Protein AF-A0A0Q9H8X8-F1 (afdb_monomer_lite)

Sequence (83 aa):
MERYRGADIGSARSEAPFKVDLPLDPRCVNESLFAIGLWLIAREMSHRARISMEPRDGRIRVSLPDADAARDFGERFAQRLVA

Structure (mmCIF, N/CA/C/O backbone):
data_AF-A0A0Q9H8X8-F1
#
_entry.id   AF-A0A0Q9H8X8-F1
#
loop_
_atom_site.group_PDB
_atom_site.id
_atom_site.type_symbol
_atom_site.label_atom_id
_atom_site.label_alt_id
_atom_site.label_comp_id
_atom_site.label_asym_id
_atom_site.label_entity_id
_atom_site.label_seq_id
_atom_site.pdbx_PDB_ins_code
_atom_site.Cartn_x
_atom_site.Cartn_y
_atom_site.Cartn_z
_atom_site.occupancy
_atom_site.B_iso_or_equiv
_atom_site.auth_seq_id
_atom_site.auth_comp_id
_atom_site.auth_asym_id
_atom_site.auth_atom_id
_atom_site.pdbx_PDB_model_num
ATOM 1 N N . MET A 1 1 ? 7.572 22.082 27.367 1.00 39.25 1 MET A N 1
ATOM 2 C CA . MET A 1 1 ? 6.616 21.198 26.662 1.00 39.25 1 MET A CA 1
ATOM 3 C C . MET A 1 1 ? 6.790 21.422 25.176 1.00 39.25 1 MET A C 1
ATOM 5 O O . MET A 1 1 ? 6.222 22.354 24.617 1.00 39.25 1 MET A O 1
ATOM 9 N N . GLU A 1 2 ? 7.668 20.633 24.571 1.00 36.31 2 GLU A N 1
ATOM 10 C CA . GLU A 1 2 ? 8.028 20.758 23.164 1.00 36.31 2 GLU A CA 1
ATOM 11 C C . GLU A 1 2 ? 6.918 20.136 22.317 1.00 36.31 2 GLU A C 1
ATOM 13 O O . GLU A 1 2 ? 6.636 18.941 22.401 1.00 36.31 2 GLU A O 1
ATOM 18 N N . ARG A 1 3 ? 6.212 20.974 21.557 1.00 40.59 3 ARG A N 1
ATOM 19 C CA . ARG A 1 3 ? 5.231 20.513 20.581 1.00 40.59 3 ARG A CA 1
ATOM 20 C C . ARG A 1 3 ? 6.010 19.864 19.448 1.00 40.59 3 ARG A C 1
ATOM 22 O O . ARG A 1 3 ? 6.667 20.573 18.691 1.00 40.59 3 ARG A O 1
ATOM 29 N N . TYR A 1 4 ? 5.918 18.542 19.327 1.00 38.69 4 TYR A N 1
ATOM 30 C CA . TYR A 1 4 ? 6.375 17.824 18.143 1.00 38.69 4 TYR A CA 1
ATOM 31 C C . TYR A 1 4 ? 5.515 18.293 16.962 1.00 38.69 4 TYR A C 1
ATOM 33 O O . TYR A 1 4 ? 4.417 17.797 16.708 1.00 38.69 4 TYR A O 1
ATOM 41 N N . ARG A 1 5 ? 5.969 19.362 16.306 1.00 41.22 5 ARG A N 1
ATOM 42 C CA . ARG A 1 5 ? 5.437 19.841 15.037 1.00 41.22 5 ARG A CA 1
ATOM 43 C C . ARG A 1 5 ? 5.861 18.768 14.047 1.00 41.22 5 ARG A C 1
ATOM 45 O O . ARG A 1 5 ? 7.045 18.670 13.742 1.00 41.22 5 ARG A O 1
ATOM 52 N N . GLY A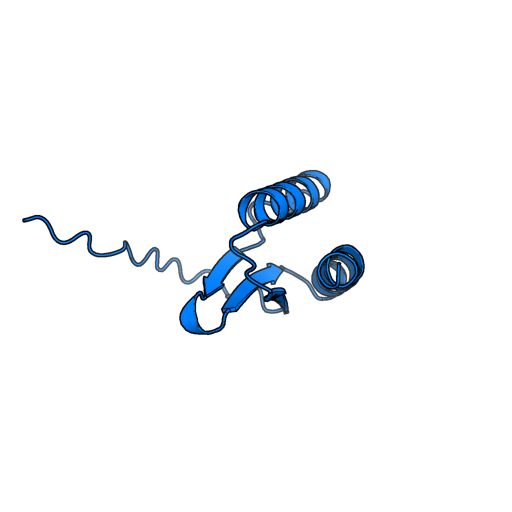 1 6 ? 4.917 17.906 13.662 1.00 39.91 6 GLY A N 1
ATOM 53 C CA . GLY A 1 6 ? 5.141 16.904 12.628 1.00 39.91 6 GLY A CA 1
ATOM 54 C C . GLY A 1 6 ? 5.855 17.586 11.475 1.00 39.91 6 GLY A C 1
ATOM 55 O O . GLY A 1 6 ? 5.355 18.583 10.953 1.00 39.91 6 GLY A O 1
ATOM 56 N N . ALA A 1 7 ? 7.076 17.133 11.195 1.00 39.66 7 ALA A N 1
ATOM 57 C CA . ALA A 1 7 ? 7.847 17.641 10.087 1.00 39.66 7 ALA A CA 1
ATOM 58 C C . ALA A 1 7 ? 6.993 17.417 8.843 1.00 39.66 7 ALA A C 1
ATOM 60 O O . ALA A 1 7 ? 6.757 16.283 8.427 1.00 39.66 7 ALA A O 1
ATOM 61 N N . ASP A 1 8 ? 6.479 18.512 8.302 1.00 46.25 8 ASP A N 1
ATOM 62 C CA . ASP A 1 8 ? 5.951 18.555 6.960 1.00 46.25 8 ASP A CA 1
ATOM 63 C C . ASP A 1 8 ? 7.168 18.344 6.059 1.00 46.25 8 ASP A C 1
ATOM 65 O O . ASP A 1 8 ? 7.880 19.280 5.692 1.00 46.25 8 ASP A O 1
ATOM 69 N N . ILE A 1 9 ? 7.501 17.073 5.804 1.00 49.38 9 ILE A N 1
ATOM 70 C CA . ILE A 1 9 ? 8.494 16.686 4.804 1.00 49.38 9 ILE A CA 1
ATOM 71 C C . ILE A 1 9 ? 7.816 16.883 3.444 1.00 49.38 9 ILE A C 1
ATOM 73 O O . ILE A 1 9 ? 7.526 15.944 2.696 1.00 49.38 9 ILE A O 1
ATOM 77 N N . GLY A 1 10 ? 7.509 18.146 3.155 1.00 40.53 10 GLY A N 1
ATOM 78 C CA . GLY A 1 10 ? 7.110 18.649 1.862 1.00 40.53 10 GLY A CA 1
ATOM 79 C C . GLY A 1 10 ? 8.308 18.576 0.932 1.00 40.53 10 GLY A C 1
ATOM 80 O O . GLY A 1 10 ? 8.961 19.573 0.652 1.00 40.53 10 GLY A O 1
ATOM 81 N N . SER A 1 11 ? 8.605 17.378 0.435 1.00 40.53 11 SER A N 1
ATOM 82 C CA . SER A 1 11 ? 9.211 17.269 -0.881 1.00 40.53 11 SER A CA 1
ATOM 83 C C . SER A 1 11 ? 8.059 17.190 -1.868 1.00 40.53 11 SER A C 1
ATOM 85 O O . SER A 1 11 ? 7.417 16.147 -2.000 1.00 40.53 11 SER A O 1
ATOM 87 N N . ALA A 1 12 ? 7.780 18.307 -2.537 1.00 43.41 12 ALA A N 1
ATOM 88 C CA . ALA A 1 12 ? 6.970 18.354 -3.747 1.00 43.41 12 ALA A CA 1
ATOM 89 C C . ALA A 1 12 ? 7.705 17.632 -4.897 1.00 43.41 12 ALA A C 1
ATOM 91 O O . ALA A 1 12 ? 8.053 18.221 -5.914 1.00 43.41 12 ALA A O 1
ATOM 92 N N . ARG A 1 13 ? 7.999 16.342 -4.717 1.00 46.47 13 ARG A N 1
ATOM 93 C CA . ARG A 1 13 ? 8.220 15.401 -5.812 1.00 46.47 13 ARG A CA 1
ATOM 94 C C . ARG A 1 13 ? 6.857 14.799 -6.089 1.00 46.47 13 ARG A C 1
ATOM 96 O O . ARG A 1 13 ? 6.284 14.238 -5.160 1.00 46.47 13 ARG A O 1
ATOM 103 N N . SER A 1 14 ? 6.352 15.005 -7.308 1.00 48.41 14 SER A N 1
ATOM 104 C CA . SER A 1 14 ? 5.073 14.516 -7.836 1.00 48.41 14 SER A CA 1
ATOM 105 C C . SER A 1 14 ? 4.490 13.383 -7.002 1.00 48.41 14 SER A C 1
ATOM 107 O O . SER A 1 14 ? 5.128 12.334 -6.887 1.00 48.41 14 SER A O 1
ATOM 109 N N . GLU A 1 15 ? 3.301 13.589 -6.421 1.00 55.31 15 GLU A N 1
ATOM 110 C CA . GLU A 1 15 ? 2.515 12.467 -5.908 1.00 55.31 15 GLU A CA 1
ATOM 111 C C . GLU A 1 15 ? 2.528 11.399 -6.998 1.00 55.31 15 GLU A C 1
ATOM 113 O O . GLU A 1 15 ? 2.088 11.664 -8.117 1.00 55.31 15 GLU A O 1
ATOM 118 N N . ALA A 1 16 ? 3.119 10.239 -6.712 1.00 62.66 16 ALA A N 1
ATOM 119 C CA . ALA A 1 16 ? 3.105 9.150 -7.668 1.00 62.66 16 ALA A CA 1
ATOM 120 C C . ALA A 1 16 ? 1.617 8.906 -8.015 1.00 62.66 16 ALA A C 1
ATOM 122 O O . ALA A 1 16 ? 0.809 8.745 -7.092 1.00 62.66 16 ALA A O 1
ATOM 123 N N . PRO A 1 17 ? 1.207 9.051 -9.290 1.00 79.12 17 PRO A N 1
ATOM 124 C CA . PRO A 1 17 ? -0.178 9.406 -9.610 1.00 79.12 17 PRO A CA 1
ATOM 125 C C . PRO A 1 17 ? -1.169 8.270 -9.345 1.00 79.12 17 PRO A C 1
ATOM 127 O O . PRO A 1 17 ? -2.374 8.504 -9.267 1.00 79.12 17 PRO A O 1
ATOM 130 N N . PHE A 1 18 ? -0.670 7.047 -9.167 1.00 90.50 18 PHE A N 1
ATOM 131 C CA . PHE A 1 18 ? -1.484 5.857 -8.987 1.00 90.50 18 PHE A CA 1
ATOM 132 C C . PHE A 1 18 ? -1.558 5.491 -7.506 1.00 90.50 18 PHE A C 1
ATOM 134 O O . PHE A 1 18 ? -0.566 5.083 -6.906 1.00 90.50 18 PHE A O 1
ATOM 141 N N . LYS A 1 19 ? -2.738 5.672 -6.908 1.00 91.94 19 LYS A N 1
ATOM 142 C CA . LYS A 1 19 ? -2.984 5.493 -5.472 1.00 91.94 19 LYS A CA 1
ATOM 143 C C . LYS A 1 19 ? -3.766 4.203 -5.234 1.00 91.94 19 LYS A C 1
ATOM 145 O O . LYS A 1 19 ? -4.786 3.979 -5.880 1.00 91.94 19 LYS A O 1
ATOM 150 N N . VAL A 1 20 ? -3.311 3.393 -4.283 1.00 92.69 20 VAL A N 1
A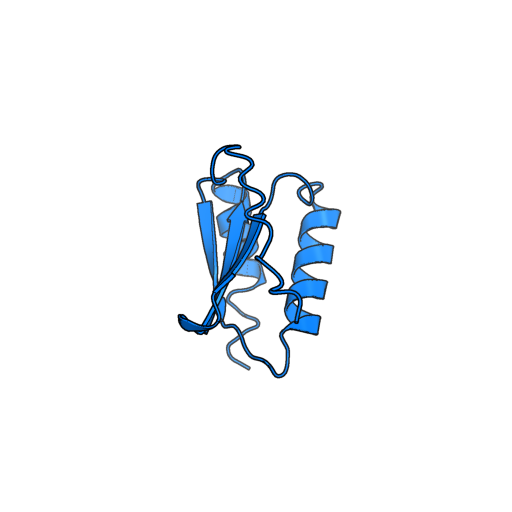TOM 151 C CA . VAL A 1 20 ? -4.021 2.209 -3.788 1.00 92.69 20 VAL A CA 1
ATOM 152 C C . VAL A 1 20 ? -4.266 2.379 -2.294 1.00 92.69 20 VAL A C 1
ATOM 154 O O . VAL A 1 20 ? -3.325 2.586 -1.527 1.00 92.69 20 VAL A O 1
ATOM 157 N N . ASP A 1 21 ? -5.531 2.289 -1.892 1.00 93.00 21 ASP A N 1
ATOM 158 C CA . ASP A 1 21 ? -5.947 2.377 -0.495 1.00 93.00 21 ASP A CA 1
ATOM 159 C C . ASP A 1 21 ? -6.127 0.963 0.076 1.00 93.00 21 ASP A C 1
ATOM 161 O O . ASP A 1 21 ? -6.820 0.125 -0.501 1.00 93.00 21 ASP A O 1
ATOM 165 N N . LEU A 1 22 ? -5.501 0.706 1.220 1.00 91.06 22 LEU A N 1
ATOM 166 C CA . LEU A 1 22 ? -5.614 -0.523 2.000 1.00 91.06 22 LEU A CA 1
ATOM 167 C C . LEU A 1 22 ? -6.250 -0.191 3.357 1.00 91.06 22 LEU A C 1
ATOM 169 O O . LEU A 1 22 ? -5.929 0.861 3.911 1.00 91.06 22 LEU A O 1
ATOM 173 N N . PRO A 1 23 ? -7.106 -1.042 3.945 1.00 91.00 23 PRO A N 1
ATOM 174 C CA . PRO A 1 23 ? -7.582 -0.837 5.308 1.00 91.00 23 PRO A CA 1
ATOM 175 C C . PRO A 1 23 ? -6.430 -0.748 6.313 1.00 91.00 23 PRO A C 1
ATOM 177 O O . PRO A 1 23 ? -5.465 -1.514 6.273 1.00 91.00 23 PRO A O 1
ATOM 180 N N . LEU A 1 24 ? -6.559 0.195 7.239 1.00 88.88 24 LEU A N 1
ATOM 181 C CA . LEU A 1 24 ? -5.701 0.321 8.406 1.00 88.88 24 LEU A CA 1
ATOM 182 C C . LEU A 1 24 ? -6.333 -0.463 9.556 1.00 88.88 24 LEU A C 1
ATOM 184 O O . LEU A 1 24 ? -7.137 0.079 10.312 1.00 88.88 24 LEU A O 1
ATOM 188 N N . ASP A 1 25 ? -5.959 -1.731 9.692 1.00 88.81 25 ASP A N 1
ATOM 189 C CA . ASP A 1 25 ? -6.300 -2.530 10.869 1.00 88.81 25 ASP A CA 1
ATOM 190 C C . ASP A 1 25 ? -5.157 -2.442 11.899 1.00 88.81 25 ASP A C 1
ATOM 192 O O . ASP A 1 25 ? -4.052 -2.931 11.637 1.00 88.81 25 ASP A O 1
ATOM 196 N N . PRO A 1 26 ? -5.385 -1.845 13.086 1.00 87.69 26 PRO A N 1
ATOM 197 C CA . PRO A 1 26 ? -4.366 -1.734 14.128 1.00 87.69 26 PRO A CA 1
ATOM 198 C C . PRO A 1 26 ? -3.795 -3.080 14.588 1.00 87.69 26 PRO A C 1
ATOM 200 O O . PRO A 1 26 ? -2.677 -3.115 15.096 1.00 87.69 26 PRO A O 1
ATOM 203 N N . ARG A 1 27 ? -4.539 -4.181 14.419 1.00 91.12 27 ARG A N 1
ATOM 204 C CA . ARG A 1 27 ? -4.116 -5.528 14.826 1.00 91.12 27 ARG A CA 1
ATOM 205 C C . ARG A 1 27 ? -3.040 -6.109 13.916 1.00 91.12 27 ARG A C 1
ATOM 207 O O . ARG A 1 27 ? -2.333 -7.007 14.355 1.00 91.12 27 ARG A O 1
ATOM 214 N N . CYS A 1 28 ? -2.941 -5.629 12.674 1.00 89.31 28 CYS A N 1
ATOM 215 C CA . CYS A 1 28 ? -2.018 -6.167 11.674 1.00 89.31 28 CYS A CA 1
ATOM 216 C C . CYS A 1 28 ? -1.262 -5.090 10.875 1.00 89.31 28 CYS A C 1
ATOM 218 O O . CYS A 1 28 ? -0.704 -5.361 9.805 1.00 89.31 28 CYS A O 1
ATOM 220 N N . VAL A 1 29 ? -1.250 -3.841 11.359 1.00 90.19 29 VAL A N 1
ATOM 221 C CA . VAL A 1 29 ? -0.617 -2.712 10.659 1.00 90.19 29 VAL A CA 1
ATOM 222 C C . VAL A 1 29 ? 0.878 -2.947 10.435 1.00 90.19 29 VAL A C 1
ATOM 224 O O . VAL A 1 29 ? 1.387 -2.658 9.354 1.00 90.19 29 VAL A O 1
ATOM 227 N N . ASN A 1 30 ? 1.579 -3.523 11.414 1.00 92.69 30 ASN A N 1
ATOM 228 C CA . ASN A 1 30 ? 3.014 -3.780 11.312 1.00 92.69 30 ASN A CA 1
ATOM 229 C C . ASN A 1 30 ? 3.312 -4.876 10.284 1.00 92.69 30 ASN A C 1
ATOM 231 O O . ASN A 1 30 ? 4.187 -4.701 9.438 1.00 92.69 30 ASN A O 1
ATOM 235 N N . GLU A 1 31 ? 2.555 -5.972 10.304 1.00 92.50 31 GLU A N 1
ATOM 236 C CA . GLU A 1 31 ? 2.660 -7.061 9.333 1.00 92.50 31 GLU A CA 1
ATOM 237 C C . GLU A 1 31 ? 2.339 -6.573 7.917 1.00 92.50 31 GLU A C 1
ATOM 239 O O . GLU A 1 31 ? 3.016 -6.949 6.957 1.00 92.50 31 GLU A O 1
ATOM 244 N N . SER A 1 32 ? 1.340 -5.698 7.789 1.00 90.44 32 SER A N 1
ATOM 245 C CA . SER A 1 32 ? 0.956 -5.088 6.517 1.00 90.44 32 SER A CA 1
ATOM 246 C C . SER A 1 32 ? 2.073 -4.201 5.974 1.00 90.44 32 SER A C 1
ATOM 248 O O . SER A 1 32 ? 2.504 -4.393 4.838 1.00 90.44 32 SER A O 1
ATOM 250 N N . LEU A 1 33 ? 2.615 -3.286 6.785 1.00 92.88 33 LEU A N 1
ATOM 251 C CA . LEU A 1 33 ? 3.735 -2.426 6.388 1.00 92.88 33 LEU A CA 1
ATOM 252 C C . LEU A 1 33 ? 4.990 -3.236 6.042 1.00 92.88 33 LEU A C 1
ATOM 254 O O . LEU A 1 33 ? 5.668 -2.926 5.061 1.00 92.88 33 LEU A O 1
ATOM 258 N N . PHE A 1 34 ? 5.271 -4.303 6.791 1.00 94.12 34 PHE A N 1
ATOM 259 C CA . PHE A 1 34 ? 6.378 -5.208 6.501 1.00 94.12 34 PHE A CA 1
ATOM 260 C C . PHE A 1 34 ? 6.202 -5.904 5.144 1.00 94.12 34 PHE A C 1
ATOM 262 O O . PHE A 1 34 ? 7.109 -5.885 4.311 1.00 94.12 34 PHE A O 1
ATOM 269 N N . ALA A 1 35 ? 5.018 -6.464 4.878 1.00 94.25 35 ALA A N 1
ATOM 270 C CA . ALA A 1 35 ? 4.721 -7.128 3.612 1.00 94.25 35 ALA A CA 1
ATOM 271 C C . ALA A 1 35 ? 4.787 -6.162 2.414 1.00 94.25 35 ALA A C 1
ATOM 273 O O . ALA A 1 35 ? 5.310 -6.528 1.359 1.00 94.25 35 ALA A O 1
ATOM 274 N N . ILE A 1 36 ? 4.302 -4.928 2.584 1.00 94.19 36 ILE A N 1
ATOM 275 C CA . ILE A 1 36 ? 4.410 -3.858 1.582 1.00 94.19 36 ILE A CA 1
ATOM 276 C C . ILE A 1 36 ? 5.883 -3.531 1.313 1.00 94.19 36 ILE A C 1
ATOM 278 O O . ILE A 1 36 ? 6.299 -3.483 0.156 1.00 94.19 36 ILE A O 1
ATOM 282 N N . GLY A 1 37 ? 6.689 -3.365 2.366 1.00 94.69 37 GLY A N 1
ATOM 283 C CA . GLY A 1 37 ? 8.120 -3.089 2.252 1.00 94.69 37 GLY A CA 1
ATOM 284 C C . GLY A 1 37 ? 8.866 -4.169 1.467 1.00 94.69 37 GLY A C 1
ATOM 285 O O . GLY A 1 37 ? 9.600 -3.849 0.532 1.00 94.69 37 GLY A O 1
ATOM 286 N N . LEU A 1 38 ? 8.625 -5.448 1.778 1.00 96.44 38 LEU A N 1
ATOM 287 C CA . LEU A 1 38 ? 9.219 -6.566 1.037 1.00 96.44 38 LEU A CA 1
ATOM 288 C C . LEU A 1 38 ? 8.830 -6.553 -0.444 1.00 96.44 38 LEU A C 1
ATOM 290 O O . LEU A 1 38 ? 9.682 -6.758 -1.307 1.00 96.44 38 LEU A O 1
ATOM 294 N N . TRP A 1 39 ? 7.558 -6.287 -0.746 1.00 95.88 39 TRP A N 1
ATOM 295 C CA . TRP A 1 39 ? 7.077 -6.225 -2.124 1.00 95.88 39 TRP A CA 1
ATOM 296 C C . TRP A 1 39 ? 7.740 -5.090 -2.915 1.00 95.88 39 TRP A C 1
ATOM 298 O O . TRP A 1 39 ? 8.140 -5.293 -4.061 1.00 95.88 39 TRP A O 1
ATOM 308 N N . LEU A 1 40 ? 7.906 -3.918 -2.293 1.00 95.12 40 LEU A N 1
ATOM 309 C CA . LEU A 1 40 ? 8.564 -2.765 -2.908 1.00 95.12 40 LEU A CA 1
ATOM 310 C C . LEU A 1 40 ? 10.058 -3.004 -3.141 1.00 95.12 40 LEU A C 1
ATOM 312 O O . LEU A 1 40 ? 10.571 -2.624 -4.191 1.00 95.12 40 LEU A O 1
ATOM 316 N N . ILE A 1 41 ? 10.752 -3.635 -2.190 1.00 95.25 41 ILE A N 1
ATOM 317 C CA . ILE A 1 41 ? 12.176 -3.976 -2.323 1.00 95.25 41 ILE A CA 1
ATOM 318 C C . ILE A 1 41 ? 12.381 -4.975 -3.461 1.00 95.25 41 ILE A C 1
ATOM 320 O O . ILE A 1 41 ? 13.236 -4.752 -4.313 1.00 95.25 41 ILE A O 1
ATOM 324 N N . ALA A 1 42 ? 11.564 -6.030 -3.521 1.00 95.75 42 ALA A N 1
ATOM 325 C CA . ALA A 1 42 ? 11.663 -7.064 -4.552 1.00 95.75 42 ALA A CA 1
ATOM 326 C C . ALA A 1 42 ? 11.451 -6.535 -5.982 1.00 95.75 42 ALA A C 1
ATOM 328 O O . ALA A 1 42 ? 11.806 -7.208 -6.943 1.00 95.75 42 ALA A O 1
ATOM 329 N N . ARG A 1 43 ? 10.857 -5.346 -6.122 1.00 93.94 43 ARG A N 1
ATOM 330 C CA . ARG A 1 43 ? 10.593 -4.675 -7.399 1.00 93.94 43 ARG A CA 1
ATOM 331 C C . ARG A 1 43 ? 11.409 -3.389 -7.583 1.00 93.94 43 ARG A C 1
ATOM 333 O O . ARG A 1 43 ? 11.090 -2.597 -8.461 1.00 93.94 43 ARG A O 1
ATOM 340 N N . GLU A 1 44 ? 12.410 -3.144 -6.735 1.00 93.44 44 GLU A N 1
ATOM 341 C CA . GLU A 1 44 ? 13.271 -1.948 -6.783 1.00 93.44 44 GLU A CA 1
ATOM 342 C C . GLU A 1 44 ? 12.498 -0.610 -6.713 1.00 93.44 44 GLU A C 1
ATOM 344 O O . GLU A 1 44 ? 12.952 0.438 -7.173 1.00 93.44 44 GLU A O 1
ATOM 349 N N . MET A 1 45 ? 11.317 -0.617 -6.088 1.00 91.25 45 MET A N 1
ATOM 350 C CA . MET A 1 45 ? 10.396 0.525 -6.026 1.00 91.25 45 MET A CA 1
ATOM 351 C C . MET A 1 45 ? 10.391 1.257 -4.683 1.00 91.25 45 MET A C 1
ATOM 353 O O . MET A 1 45 ? 9.673 2.245 -4.528 1.00 91.25 45 MET A O 1
ATOM 357 N N . SER A 1 46 ? 11.199 0.828 -3.713 1.00 87.56 46 SER A N 1
ATOM 358 C CA . SER A 1 46 ? 11.227 1.392 -2.352 1.00 87.56 46 SER A CA 1
ATOM 359 C C . SER A 1 46 ? 11.424 2.914 -2.301 1.00 87.56 46 SER A C 1
ATOM 361 O O . SER A 1 46 ? 10.880 3.571 -1.422 1.00 87.56 46 SER A O 1
ATOM 363 N N . HIS A 1 47 ? 12.157 3.483 -3.259 1.00 88.50 47 HIS A N 1
ATOM 364 C CA . HIS A 1 47 ? 12.447 4.918 -3.351 1.00 88.50 47 HIS A CA 1
ATOM 365 C C . HIS A 1 47 ? 11.483 5.694 -4.269 1.00 88.50 47 HIS A C 1
ATOM 367 O O . HIS A 1 47 ? 11.574 6.919 -4.361 1.00 88.50 47 HIS A O 1
ATOM 373 N N . ARG A 1 48 ? 10.590 4.991 -4.979 1.00 89.38 48 ARG A N 1
ATOM 374 C CA . ARG A 1 48 ? 9.636 5.557 -5.954 1.00 89.38 48 ARG A CA 1
ATOM 375 C C . ARG A 1 48 ? 8.189 5.461 -5.492 1.00 89.38 48 ARG A C 1
ATOM 377 O O . ARG A 1 48 ? 7.340 6.162 -6.035 1.00 89.38 48 ARG A O 1
ATOM 384 N N . ALA A 1 49 ? 7.918 4.607 -4.510 1.00 90.44 49 ALA A N 1
ATOM 385 C CA . ALA A 1 49 ? 6.629 4.516 -3.855 1.00 90.44 49 ALA A CA 1
ATOM 386 C C . ALA A 1 49 ? 6.570 5.437 -2.632 1.00 90.44 49 ALA A C 1
ATOM 388 O O . ALA A 1 49 ? 7.563 5.638 -1.930 1.00 90.44 49 ALA A O 1
ATOM 389 N N . ARG A 1 50 ? 5.383 5.972 -2.350 1.00 92.62 50 ARG A N 1
ATOM 390 C CA . ARG A 1 50 ? 5.103 6.726 -1.125 1.00 92.62 50 ARG A CA 1
ATOM 391 C C . ARG A 1 50 ? 4.031 5.996 -0.339 1.00 92.62 50 ARG A C 1
ATOM 393 O O . ARG A 1 50 ? 3.030 5.582 -0.908 1.00 92.62 50 ARG A O 1
ATOM 400 N N . ILE A 1 51 ? 4.235 5.869 0.965 1.00 92.06 51 ILE A N 1
ATOM 401 C CA . ILE A 1 51 ? 3.254 5.283 1.876 1.00 92.06 51 ILE A CA 1
ATOM 402 C C . ILE A 1 51 ? 2.819 6.380 2.842 1.00 92.06 51 ILE A C 1
ATOM 404 O O . ILE A 1 51 ? 3.661 7.019 3.474 1.00 92.06 51 ILE A O 1
ATOM 408 N N . SER A 1 52 ? 1.515 6.610 2.952 1.00 92.62 52 SER A N 1
ATOM 409 C CA . SER A 1 52 ? 0.919 7.484 3.959 1.00 92.62 52 SER A CA 1
ATOM 410 C C . SER A 1 52 ? -0.112 6.719 4.773 1.00 92.62 52 SER A C 1
ATOM 412 O O . SER A 1 52 ? -0.882 5.920 4.251 1.00 92.62 52 SER A O 1
ATOM 414 N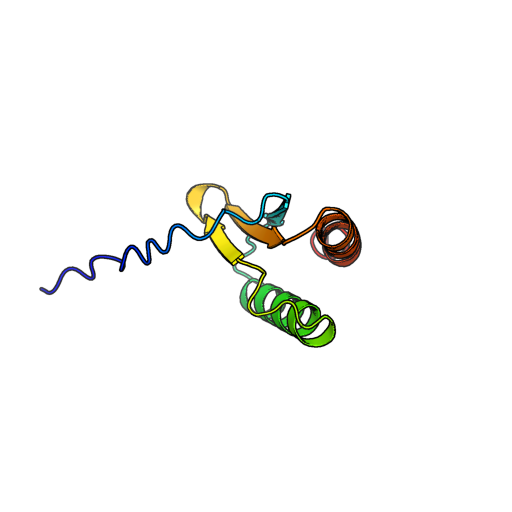 N . MET A 1 53 ? -0.130 6.973 6.075 1.00 91.75 53 MET A N 1
ATOM 415 C CA . MET A 1 53 ? -1.166 6.465 6.961 1.00 91.75 53 MET A CA 1
ATOM 416 C C . MET A 1 53 ? -2.202 7.568 7.161 1.00 91.75 53 MET A C 1
ATOM 418 O O . MET A 1 53 ? -1.843 8.693 7.509 1.00 91.75 53 MET A O 1
ATOM 422 N N . GLU A 1 54 ? -3.475 7.250 6.955 1.00 91.38 54 GLU A N 1
ATOM 423 C CA . GLU A 1 54 ? -4.602 8.166 7.132 1.00 91.38 54 GLU A CA 1
ATOM 424 C C . GLU A 1 54 ? -5.553 7.572 8.189 1.00 91.38 54 GLU A C 1
ATOM 426 O O . GLU A 1 54 ? -6.582 6.989 7.847 1.00 91.38 54 GLU A O 1
ATOM 431 N N . PRO A 1 55 ? -5.229 7.685 9.499 1.00 88.19 55 PRO A N 1
ATOM 432 C CA . PRO A 1 55 ? 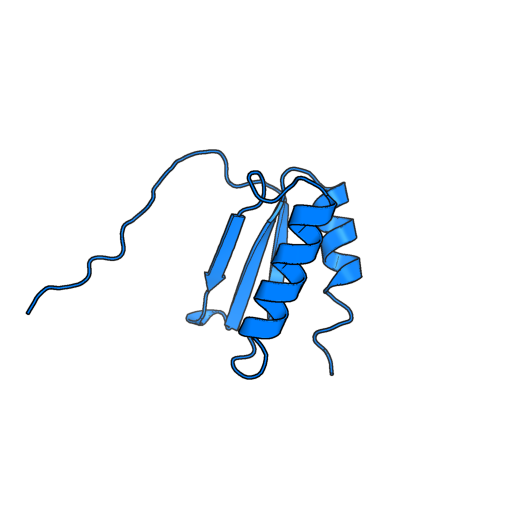-5.983 7.005 10.554 1.00 88.19 55 PRO A CA 1
ATOM 433 C C . PRO A 1 55 ? -7.434 7.462 10.675 1.00 88.19 55 PRO A C 1
ATOM 435 O O . PRO A 1 55 ? -8.293 6.681 11.065 1.00 88.19 55 PRO A O 1
ATOM 438 N N . ARG A 1 56 ? -7.712 8.726 10.327 1.00 90.75 56 ARG A N 1
ATOM 439 C CA . ARG A 1 56 ? -9.074 9.283 10.323 1.00 90.75 56 ARG A CA 1
ATOM 440 C C . ARG A 1 56 ? -9.974 8.603 9.293 1.00 90.75 56 ARG A C 1
ATOM 442 O O . ARG A 1 56 ? -11.160 8.449 9.551 1.00 90.75 56 ARG A O 1
ATOM 449 N N . ASP A 1 57 ? -9.382 8.166 8.187 1.00 88.12 57 ASP A N 1
ATOM 450 C CA . ASP A 1 57 ? -10.068 7.501 7.082 1.00 88.12 57 ASP A CA 1
ATOM 451 C C . ASP A 1 57 ? -9.920 5.971 7.165 1.00 88.12 57 ASP A C 1
ATOM 453 O O . ASP A 1 57 ? -10.338 5.257 6.256 1.00 88.12 57 ASP 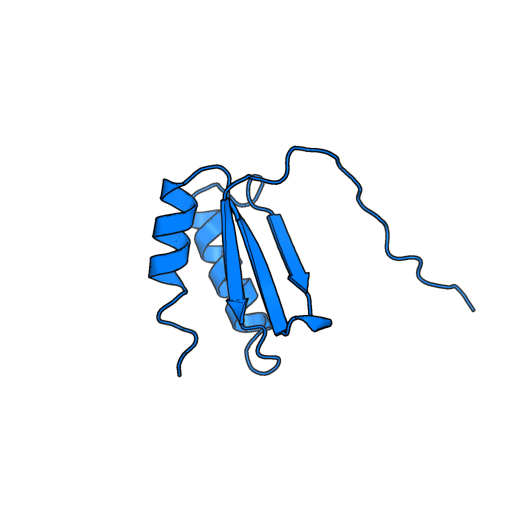A O 1
ATOM 457 N N . GLY A 1 58 ? -9.297 5.457 8.235 1.00 89.81 58 GLY A N 1
ATOM 458 C CA . GLY A 1 58 ? -9.106 4.025 8.453 1.00 89.81 58 GLY A CA 1
ATOM 459 C C . GLY A 1 58 ? -8.304 3.336 7.349 1.00 89.81 58 GLY A C 1
ATOM 460 O O . GLY A 1 58 ? -8.575 2.173 7.052 1.00 89.81 58 GLY A O 1
ATOM 461 N N . ARG A 1 59 ? -7.330 4.023 6.731 1.00 92.06 59 ARG A N 1
ATOM 462 C CA . ARG A 1 59 ? -6.574 3.477 5.591 1.00 92.06 59 ARG A CA 1
ATOM 463 C C . ARG A 1 59 ? -5.077 3.770 5.601 1.00 92.06 59 ARG A C 1
ATOM 465 O O . ARG A 1 59 ? -4.602 4.761 6.157 1.00 92.06 59 ARG A O 1
ATOM 472 N N . ILE A 1 60 ? -4.339 2.900 4.926 1.00 92.25 60 ILE A N 1
ATOM 473 C CA . ILE A 1 60 ? -2.977 3.110 4.444 1.00 92.25 60 ILE A CA 1
ATOM 474 C C . ILE A 1 60 ? -3.090 3.386 2.948 1.00 92.25 60 ILE A C 1
ATOM 476 O O . ILE A 1 60 ? -3.671 2.594 2.213 1.00 92.25 60 ILE A O 1
ATOM 480 N N . ARG A 1 61 ? -2.517 4.491 2.490 1.00 93.69 61 ARG A N 1
ATOM 481 C CA . ARG A 1 61 ? -2.450 4.842 1.076 1.00 93.69 61 ARG A CA 1
ATOM 482 C C . ARG A 1 61 ? -1.047 4.597 0.551 1.00 93.69 61 ARG A C 1
ATOM 484 O O . ARG A 1 61 ? -0.069 5.086 1.117 1.00 93.69 61 ARG A O 1
ATOM 491 N N . VAL A 1 62 ? -0.960 3.856 -0.546 1.00 93.56 62 VAL A N 1
ATOM 492 C CA . VAL A 1 62 ? 0.288 3.576 -1.255 1.00 93.56 62 VAL A CA 1
ATOM 493 C C . VAL A 1 62 ? 0.216 4.213 -2.635 1.00 93.56 62 VAL A C 1
ATOM 495 O O . VAL A 1 62 ? -0.634 3.862 -3.448 1.00 93.56 62 VAL A O 1
ATOM 498 N N . SER A 1 63 ? 1.104 5.166 -2.891 1.00 94.25 63 SER A N 1
ATOM 499 C CA . SER A 1 63 ? 1.255 5.827 -4.184 1.00 94.25 63 SER A CA 1
ATOM 500 C C . SER A 1 63 ? 2.398 5.180 -4.960 1.00 94.25 63 SER A C 1
ATOM 502 O O . SER A 1 63 ? 3.511 5.074 -4.439 1.00 94.25 63 SER A O 1
ATOM 504 N N . LEU A 1 64 ? 2.135 4.774 -6.200 1.00 93.44 64 LEU A N 1
ATOM 505 C CA . LEU A 1 64 ? 3.031 4.004 -7.064 1.00 93.44 64 LEU A CA 1
ATOM 506 C C . LEU A 1 64 ? 3.349 4.762 -8.365 1.00 93.44 64 LEU A C 1
ATOM 508 O O . LEU A 1 64 ? 2.551 5.598 -8.805 1.00 93.44 64 LEU A O 1
ATOM 512 N N . PRO A 1 65 ? 4.532 4.521 -8.965 1.00 90.75 65 PRO A N 1
ATOM 513 C CA . PRO A 1 65 ? 5.041 5.327 -10.076 1.00 90.75 65 PRO A CA 1
ATOM 514 C C . PRO A 1 65 ? 4.296 5.120 -11.401 1.00 90.75 65 PRO A C 1
ATOM 516 O O . PRO A 1 65 ? 4.302 6.027 -12.232 1.00 90.75 65 PRO A O 1
ATOM 519 N N . ASP A 1 66 ? 3.666 3.962 -11.599 1.00 92.25 66 ASP A N 1
ATOM 520 C CA . ASP A 1 66 ? 2.955 3.597 -12.824 1.00 92.25 66 ASP A CA 1
ATOM 521 C C . ASP A 1 66 ? 1.704 2.742 -12.538 1.00 92.25 66 ASP A C 1
ATOM 523 O O . ASP A 1 66 ? 1.509 2.221 -11.434 1.00 92.25 66 ASP A O 1
ATOM 527 N N . ALA A 1 67 ? 0.818 2.663 -13.535 1.00 91.94 67 ALA A N 1
ATOM 528 C CA . ALA A 1 67 ? -0.480 2.003 -13.424 1.00 91.94 67 ALA A CA 1
ATOM 529 C C . ALA A 1 67 ? -0.359 0.482 -13.271 1.00 91.94 67 ALA A C 1
ATOM 531 O O . ALA A 1 67 ? -1.160 -0.121 -12.556 1.00 91.94 67 ALA A O 1
ATOM 532 N N . ASP A 1 68 ? 0.633 -0.132 -13.920 1.00 93.69 68 ASP A N 1
ATOM 533 C CA . ASP A 1 68 ? 0.848 -1.576 -13.860 1.00 93.69 68 ASP A CA 1
ATOM 534 C C . ASP A 1 68 ? 1.309 -1.988 -12.462 1.00 93.69 68 ASP A C 1
ATOM 536 O O . ASP A 1 68 ? 0.731 -2.896 -11.870 1.00 93.69 68 ASP A O 1
ATOM 540 N N . ALA A 1 69 ? 2.250 -1.249 -11.870 1.00 93.00 69 ALA A N 1
ATOM 541 C CA . ALA A 1 69 ? 2.653 -1.435 -10.483 1.00 93.00 69 ALA A CA 1
ATOM 542 C C . ALA A 1 69 ? 1.469 -1.278 -9.518 1.00 93.00 69 ALA A C 1
ATOM 544 O O . ALA A 1 69 ? 1.346 -2.060 -8.577 1.00 93.00 69 ALA A O 1
ATOM 545 N N . ALA A 1 70 ? 0.587 -0.298 -9.746 1.00 93.19 70 ALA A N 1
ATOM 546 C CA . ALA A 1 70 ? -0.610 -0.101 -8.929 1.00 93.19 70 ALA A CA 1
ATOM 547 C C . ALA A 1 70 ? -1.625 -1.239 -9.060 1.00 93.19 70 ALA A C 1
ATOM 549 O O . ALA A 1 70 ? -2.170 -1.677 -8.045 1.00 93.19 70 ALA A O 1
ATOM 550 N N . ARG A 1 71 ? -1.841 -1.756 -10.274 1.00 92.44 71 ARG A N 1
ATOM 551 C CA . ARG A 1 71 ? -2.691 -2.928 -10.502 1.00 92.44 71 ARG A CA 1
ATOM 552 C C . ARG A 1 71 ? -2.110 -4.163 -9.818 1.00 92.44 71 ARG A C 1
ATOM 554 O O . ARG A 1 71 ? -2.798 -4.766 -9.002 1.00 92.44 71 ARG A O 1
ATOM 561 N N . ASP A 1 72 ? -0.845 -4.484 -10.080 1.00 94.56 72 ASP A N 1
ATOM 562 C CA . ASP A 1 72 ? -0.143 -5.627 -9.482 1.00 94.56 72 ASP A CA 1
ATOM 563 C C . ASP A 1 72 ? -0.157 -5.564 -7.948 1.00 94.56 72 ASP A C 1
ATOM 565 O O . ASP A 1 72 ? -0.345 -6.572 -7.260 1.00 94.56 72 ASP A O 1
ATOM 569 N N . PHE A 1 73 ? 0.059 -4.369 -7.393 1.00 94.25 73 PHE A N 1
ATOM 570 C CA . PHE A 1 73 ? 0.001 -4.135 -5.956 1.00 94.25 73 PHE A CA 1
ATOM 571 C C . PHE A 1 73 ? -1.415 -4.359 -5.421 1.00 94.25 73 PHE A C 1
ATOM 573 O O . PHE A 1 73 ? -1.602 -5.092 -4.448 1.00 94.25 73 PHE A O 1
ATOM 580 N N . GLY A 1 74 ? -2.415 -3.774 -6.081 1.00 92.25 74 GLY A N 1
ATOM 581 C CA . GLY A 1 74 ? -3.823 -3.971 -5.766 1.00 92.25 74 GLY A CA 1
ATOM 582 C C . GLY A 1 74 ? -4.191 -5.451 -5.750 1.00 92.25 74 GLY A C 1
ATOM 583 O O . GLY A 1 74 ? -4.675 -5.937 -4.739 1.00 92.25 74 GLY A O 1
ATOM 584 N N . GLU A 1 75 ? -3.877 -6.208 -6.796 1.00 91.69 75 GLU A N 1
ATOM 585 C CA . GLU A 1 75 ? -4.156 -7.649 -6.867 1.00 91.69 75 GLU A CA 1
ATOM 586 C C . GLU A 1 75 ? -3.484 -8.431 -5.728 1.00 91.69 75 GLU A C 1
ATOM 588 O O . GLU A 1 75 ? -4.097 -9.301 -5.103 1.00 91.69 75 GLU A O 1
ATOM 593 N N . ARG A 1 76 ? -2.236 -8.079 -5.395 1.00 91.50 76 ARG A N 1
ATOM 594 C CA . ARG A 1 76 ? -1.456 -8.758 -4.354 1.00 91.50 76 ARG A CA 1
ATOM 595 C C . ARG A 1 76 ? -1.967 -8.508 -2.933 1.00 91.50 76 ARG A C 1
ATOM 597 O O . ARG A 1 76 ? -1.770 -9.375 -2.069 1.00 91.50 76 ARG A O 1
ATOM 604 N N . PHE A 1 77 ? -2.539 -7.333 -2.668 1.00 88.31 77 PHE A N 1
ATOM 605 C CA . PHE A 1 77 ? -2.917 -6.888 -1.321 1.00 88.31 77 PHE A CA 1
ATOM 606 C C . PHE A 1 77 ? -4.435 -6.759 -1.105 1.00 88.31 77 PHE A C 1
ATOM 608 O O . PHE A 1 77 ? -4.874 -6.891 0.035 1.00 88.31 77 PHE A O 1
ATOM 615 N N . ALA A 1 78 ? -5.250 -6.638 -2.159 1.00 70.94 78 ALA A N 1
ATOM 616 C CA . ALA A 1 78 ? -6.717 -6.607 -2.080 1.00 70.94 78 ALA A CA 1
ATOM 617 C C . ALA A 1 78 ? -7.305 -7.912 -1.523 1.00 70.94 78 ALA A C 1
ATOM 619 O O . ALA A 1 78 ? -8.337 -7.895 -0.861 1.00 70.94 78 ALA A O 1
ATOM 620 N N . GLN A 1 79 ? -6.629 -9.044 -1.737 1.00 60.78 79 GLN A N 1
ATOM 621 C CA . GLN A 1 79 ? -7.087 -10.353 -1.256 1.00 60.78 79 GLN A CA 1
ATOM 622 C C . GLN A 1 79 ? -6.695 -10.657 0.200 1.00 60.78 79 GLN A C 1
ATOM 624 O O . GLN A 1 79 ? -7.212 -11.604 0.783 1.00 60.78 79 GLN A O 1
ATOM 629 N N . ARG A 1 80 ? -5.777 -9.893 0.812 1.00 54.91 80 ARG A N 1
ATOM 630 C CA . ARG A 1 80 ? -5.211 -10.210 2.144 1.00 54.91 80 ARG A CA 1
ATOM 631 C C . ARG A 1 80 ? -5.854 -9.470 3.312 1.00 54.91 80 ARG A C 1
ATOM 633 O O . ARG A 1 80 ? -5.388 -9.627 4.434 1.00 54.91 80 ARG A O 1
ATOM 640 N N . LEU A 1 81 ? -6.893 -8.678 3.059 1.00 50.53 81 LEU A N 1
ATOM 641 C CA . LEU A 1 81 ? -7.466 -7.756 4.045 1.00 50.53 81 LEU A CA 1
ATOM 642 C C . LEU A 1 81 ? -8.956 -8.012 4.337 1.00 50.53 81 LEU A C 1
ATOM 644 O O . LEU A 1 81 ? -9.606 -7.190 4.973 1.00 50.53 81 LEU A O 1
ATOM 648 N N . VAL A 1 82 ? -9.484 -9.161 3.894 1.00 37.66 82 VAL A N 1
ATOM 649 C CA . VAL A 1 82 ? -10.850 -9.644 4.198 1.00 37.66 82 VAL A CA 1
ATOM 650 C C . VAL A 1 82 ? -10.813 -10.928 5.049 1.00 37.66 82 VAL A C 1
ATOM 652 O O . VAL 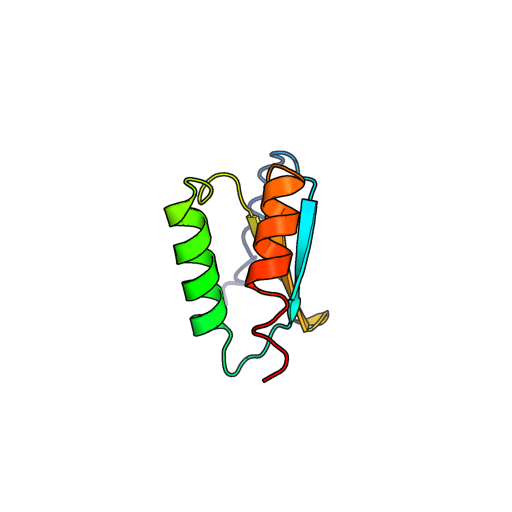A 1 82 ? -11.739 -11.730 5.005 1.00 37.66 82 VAL A O 1
ATOM 655 N N . ALA A 1 83 ? -9.731 -11.161 5.799 1.00 36.38 83 ALA A N 1
ATOM 656 C CA . ALA A 1 83 ? -9.622 -12.289 6.730 1.00 36.38 83 ALA A CA 1
ATOM 657 C C . ALA A 1 83 ? -9.853 -11.834 8.176 1.00 36.38 83 ALA A C 1
ATOM 659 O O . ALA A 1 83 ? -9.258 -10.801 8.562 1.00 36.38 83 ALA A O 1
#

Secondary structure (DSSP, 8-state):
------------S---SEEEEEE--TTTHHHHHHHHHHHHHHTT-TTT-EEEEEGGGTEEEEEESSHHHHHHHHHHHHTSS--

Foldseek 3Di:
DDPPPPPPPPPPPDQLPQKDKDFQDVVCNVVVVVVVCVVCVVVVNNVVKDWDDDVVVRIIMIRHNDDVVNVVVCVVRVVVRPD

Radius of gyration: 13.78 Å; chains: 1; bounding box: 24×34×40 Å

pLDDT: mean 79.76, std 20.75, range [36.31, 96.44]